Protein AF-A0A352XDT7-F1 (afdb_monomer_lite)

Foldseek 3Di:
DDDDDDDPDPDPPVPDPPPDDPDDPDPPDDDDDDDDDPVVPVVDDDDPPDPDDDDPPDPDDDDDDDDPVNDDDDDPVPDPQWDWADDPDDDIDIDGCVVVVVDDPVVVVVVVLVVCQQQPFFPVPDGPPDDDPDDDDDPRTPPVVPD

Sequence (147 aa):
YEPEYAEVYGVPFAFIPCAGANKTPKRERLPTRVRALPERSECEITFPRLTGYRYDITRRKLTANFTDVCQYVLSTADLPTITINAPIVGQSSIHTLDELKSHREQEVAFLLAKLTLEKYFRWDGNQKREKTTEHIFDADVQAWLFP

Structure (mmCIF, N/CA/C/O backbone):
data_AF-A0A352XDT7-F1
#
_entry.id   AF-A0A352XDT7-F1
#
loop_
_atom_site.group_PDB
_atom_site.id
_atom_site.type_symbol
_atom_site.label_atom_id
_atom_site.label_alt_id
_atom_site.label_comp_id
_atom_site.label_asym_id
_atom_site.label_entity_id
_atom_site.label_seq_id
_atom_site.pdbx_PDB_ins_code
_atom_site.Cartn_x
_atom_site.Cartn_y
_atom_site.Cartn_z
_atom_site.occupancy
_atom_site.B_iso_or_equiv
_atom_site.auth_seq_id
_atom_site.auth_comp_id
_atom_site.auth_asym_id
_atom_site.auth_atom_id
_atom_site.pdbx_PDB_model_num
ATOM 1 N N . TYR A 1 1 ? -29.454 16.255 -6.472 1.00 52.44 1 TYR A N 1
ATOM 2 C CA . TYR A 1 1 ? -28.392 16.638 -5.524 1.00 52.44 1 TYR A CA 1
ATOM 3 C C . TYR A 1 1 ? -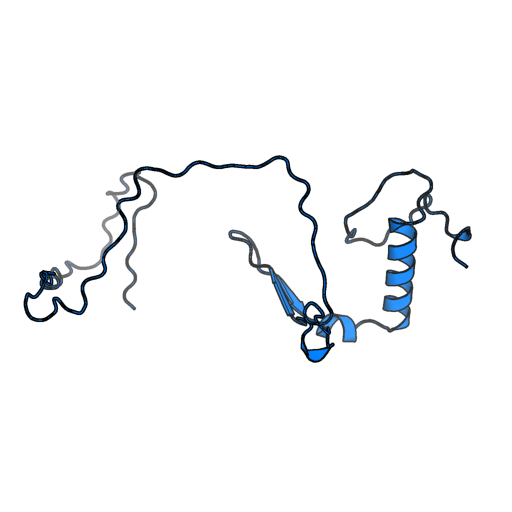28.433 18.154 -5.408 1.00 52.44 1 TYR A C 1
ATOM 5 O O . TYR A 1 1 ? -28.398 18.796 -6.450 1.00 52.44 1 TYR A O 1
ATOM 13 N N . GLU A 1 2 ? -28.631 18.715 -4.211 1.00 58.91 2 GLU A N 1
ATOM 14 C CA . GLU A 1 2 ? -28.491 20.166 -3.994 1.00 58.91 2 GLU A CA 1
ATOM 15 C C . GLU A 1 2 ? -27.050 20.428 -3.531 1.00 58.91 2 GLU A C 1
ATOM 17 O O . GLU A 1 2 ? -26.639 19.816 -2.546 1.00 58.91 2 GLU A O 1
ATOM 22 N N . PRO A 1 3 ? -26.273 21.270 -4.231 1.00 57.44 3 PRO A N 1
ATOM 23 C CA . PRO A 1 3 ? -24.915 21.588 -3.815 1.00 57.44 3 PRO A CA 1
ATOM 24 C C . PRO A 1 3 ? -24.937 22.465 -2.555 1.00 57.44 3 PRO A C 1
ATOM 26 O O . PRO A 1 3 ? -25.563 23.525 -2.539 1.00 57.44 3 PRO A O 1
ATOM 29 N N . GLU A 1 4 ? -24.249 22.017 -1.507 1.00 61.84 4 GLU A N 1
ATOM 30 C CA . GLU A 1 4 ? -23.957 22.801 -0.305 1.00 61.84 4 GLU A CA 1
ATOM 31 C C . GLU A 1 4 ? -22.502 23.284 -0.384 1.00 61.84 4 GLU A C 1
ATOM 33 O O . GLU A 1 4 ? -21.589 22.492 -0.620 1.00 61.84 4 GLU A O 1
ATOM 38 N N . TYR A 1 5 ? -22.293 24.592 -0.232 1.00 64.12 5 TYR A N 1
ATOM 39 C CA . TYR A 1 5 ? -20.977 25.226 -0.287 1.00 64.12 5 TYR A CA 1
ATOM 40 C C . TYR A 1 5 ? -20.528 25.570 1.136 1.00 64.12 5 TYR A C 1
ATOM 42 O O . TYR A 1 5 ? -21.296 26.160 1.892 1.00 64.12 5 TYR A O 1
ATOM 50 N N . ALA A 1 6 ? -19.293 25.215 1.498 1.00 59.28 6 ALA A N 1
ATOM 51 C CA . ALA A 1 6 ? -18.673 25.615 2.758 1.00 59.28 6 ALA A CA 1
ATOM 52 C C . ALA A 1 6 ? -17.553 26.627 2.489 1.00 59.28 6 ALA A C 1
ATOM 54 O O . ALA A 1 6 ? -16.725 26.428 1.599 1.00 59.28 6 ALA A O 1
ATOM 55 N N . GLU A 1 7 ? -17.518 27.708 3.264 1.00 59.47 7 GLU A N 1
ATOM 56 C CA . GLU A 1 7 ? -16.455 28.711 3.209 1.00 59.47 7 GLU A CA 1
ATOM 57 C C . GLU A 1 7 ? -15.225 28.177 3.962 1.00 59.47 7 GLU A C 1
ATOM 59 O O . GLU A 1 7 ? -15.209 28.104 5.188 1.00 59.47 7 GLU A O 1
ATOM 64 N N . VAL A 1 8 ? -14.202 27.730 3.225 1.00 56.41 8 VAL A N 1
ATOM 65 C CA . VAL A 1 8 ? -13.005 27.072 3.798 1.00 56.41 8 VAL A CA 1
ATOM 66 C C . VAL A 1 8 ? -11.902 28.072 4.171 1.00 56.41 8 VAL A C 1
ATOM 68 O O . VAL A 1 8 ? -11.038 27.777 4.994 1.00 56.41 8 VAL A O 1
ATOM 71 N N . TYR A 1 9 ? -11.942 29.285 3.626 1.00 49.81 9 TYR A N 1
ATOM 72 C CA . TYR A 1 9 ? -11.003 30.347 3.973 1.00 49.81 9 TYR A CA 1
ATOM 73 C C . TYR A 1 9 ? -11.748 31.380 4.806 1.00 49.81 9 TYR A C 1
ATOM 75 O O . TYR A 1 9 ? -12.643 32.033 4.284 1.00 49.81 9 TYR A O 1
ATOM 83 N N . GLY A 1 10 ? -11.394 31.517 6.088 1.00 52.22 10 GLY A N 1
ATOM 84 C CA . GLY A 1 10 ? -11.995 32.448 7.057 1.00 52.22 10 GLY A CA 1
ATOM 85 C C . GLY A 1 10 ? -11.770 33.937 6.757 1.00 52.22 10 GLY A C 1
ATOM 86 O O . GLY A 1 10 ? -11.498 34.719 7.663 1.00 52.22 10 GLY A O 1
ATOM 87 N N . VAL A 1 11 ? -11.845 34.327 5.485 1.00 55.28 11 VAL A N 1
ATOM 88 C CA . VAL A 1 11 ? -11.842 35.705 5.009 1.00 55.28 11 VAL A CA 1
ATOM 89 C C . VAL A 1 11 ? -13.306 36.109 4.820 1.00 55.28 11 VAL A C 1
ATOM 91 O O . VAL A 1 11 ? -14.009 35.456 4.049 1.00 55.28 11 VAL A O 1
ATOM 94 N N . PRO A 1 12 ? -13.798 37.159 5.496 1.00 55.19 12 PRO A N 1
ATOM 95 C CA . PRO A 1 12 ? -15.211 37.501 5.482 1.00 55.19 12 PRO A CA 1
ATOM 96 C C . PRO A 1 12 ? -15.554 38.208 4.166 1.00 55.19 12 PRO A C 1
ATOM 98 O O . PRO A 1 12 ? -15.638 39.433 4.110 1.00 55.19 12 PRO A O 1
ATOM 101 N N . PHE A 1 13 ? -15.768 37.462 3.082 1.00 56.06 13 PHE A N 1
ATOM 102 C CA . PHE A 1 13 ? -16.324 38.010 1.840 1.00 56.06 13 PHE A CA 1
ATOM 103 C C . PHE A 1 13 ? -17.844 38.202 1.960 1.00 56.06 13 PHE A C 1
ATOM 105 O O . PHE A 1 13 ? -18.623 37.755 1.129 1.00 56.06 13 PHE A O 1
ATOM 112 N N . ALA A 1 14 ? -18.278 38.938 2.982 1.00 56.75 14 ALA A N 1
ATOM 113 C CA . ALA A 1 14 ? -19.671 39.334 3.179 1.00 56.75 14 ALA A CA 1
ATOM 114 C C . ALA A 1 14 ? -20.029 40.624 2.408 1.00 56.75 14 ALA A C 1
ATOM 116 O O . ALA A 1 14 ? -20.800 41.443 2.899 1.00 56.75 14 ALA A O 1
ATOM 117 N N . PHE A 1 15 ? -19.443 40.847 1.223 1.00 55.25 15 PHE A N 1
ATOM 118 C CA . PHE A 1 15 ? -19.633 42.089 0.451 1.00 55.25 15 PHE A CA 1
ATOM 119 C C . PHE A 1 15 ? -20.266 41.910 -0.931 1.00 55.25 15 PHE A C 1
ATOM 121 O O . PHE A 1 15 ? -20.641 42.904 -1.550 1.00 55.25 15 PHE A O 1
ATOM 128 N N . ILE A 1 16 ? -20.431 40.678 -1.418 1.00 59.19 16 ILE A N 1
ATOM 129 C CA . ILE A 1 16 ? -21.162 40.427 -2.662 1.00 59.19 16 ILE A CA 1
ATOM 130 C C . ILE A 1 16 ? -22.523 39.853 -2.269 1.00 59.19 16 ILE A C 1
ATOM 132 O O . ILE A 1 16 ? -22.581 38.700 -1.841 1.00 59.19 16 ILE A O 1
ATOM 136 N N . PRO A 1 17 ? -23.625 40.616 -2.367 1.00 50.97 17 PRO A N 1
ATOM 137 C CA . PRO A 1 17 ? -24.942 40.043 -2.169 1.00 50.97 17 PRO A CA 1
ATOM 138 C C . PRO A 1 17 ? -25.175 39.028 -3.290 1.00 50.97 17 PRO A C 1
ATOM 140 O O . PRO A 1 17 ? -25.423 39.396 -4.438 1.00 50.97 17 PRO A O 1
ATOM 143 N N . CYS A 1 18 ? -25.069 37.740 -2.965 1.00 50.75 18 CYS A N 1
ATOM 144 C CA . CYS A 1 18 ? -25.521 36.670 -3.838 1.00 50.75 18 CYS A CA 1
ATOM 145 C C . CYS A 1 18 ? -27.025 36.864 -4.051 1.00 50.75 18 CYS A C 1
ATOM 147 O O . CYS A 1 18 ? -27.841 36.542 -3.188 1.00 50.75 18 CYS A O 1
ATOM 149 N N . ALA A 1 19 ? -27.393 37.454 -5.188 1.00 51.12 19 ALA A N 1
ATOM 150 C CA . ALA A 1 19 ? -28.770 37.564 -5.633 1.00 51.12 19 ALA A CA 1
ATOM 151 C C . ALA A 1 19 ? -29.327 36.146 -5.823 1.00 51.12 19 ALA A C 1
ATOM 153 O O . ALA A 1 19 ? -29.092 35.501 -6.841 1.00 51.12 19 ALA A O 1
ATOM 154 N N . GLY A 1 20 ? -30.007 35.626 -4.802 1.00 49.91 20 GLY A N 1
ATOM 155 C CA . GLY A 1 20 ? -30.408 34.226 -4.796 1.00 49.91 20 GLY A CA 1
ATOM 156 C C . GLY A 1 20 ? -31.218 33.833 -3.574 1.00 49.91 20 GLY A C 1
ATOM 157 O O . GLY A 1 20 ? -30.749 33.049 -2.765 1.00 49.91 20 GLY A O 1
ATOM 158 N N . ALA A 1 21 ? -32.441 34.365 -3.511 1.00 50.16 21 ALA A N 1
ATOM 159 C CA . ALA A 1 21 ? -33.599 33.867 -2.768 1.00 50.16 21 ALA A CA 1
ATOM 160 C C . ALA A 1 21 ? -33.444 33.651 -1.250 1.00 50.16 21 ALA A C 1
ATOM 162 O O . ALA A 1 21 ? -32.683 32.817 -0.771 1.00 50.16 21 ALA A O 1
ATOM 163 N N . ASN A 1 22 ? -34.330 34.301 -0.492 1.00 55.94 22 ASN A N 1
ATOM 164 C CA . ASN A 1 22 ? -34.724 33.851 0.840 1.00 55.94 22 ASN A CA 1
ATOM 165 C C . ASN A 1 22 ? -35.229 32.397 0.754 1.00 55.94 22 ASN A C 1
ATOM 167 O O . ASN A 1 22 ? -36.419 32.161 0.538 1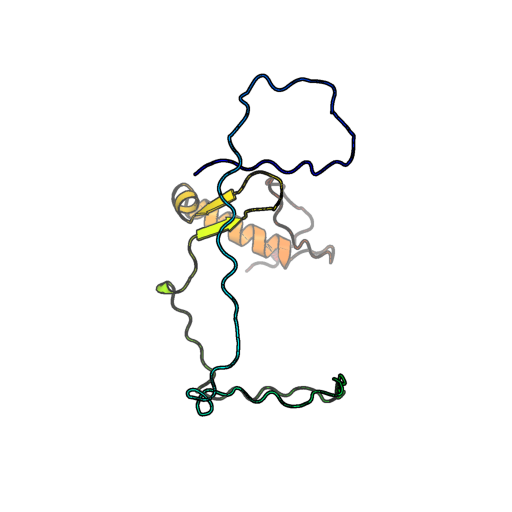.00 55.94 22 ASN A O 1
ATOM 171 N N . LYS A 1 23 ? -34.332 31.408 0.881 1.00 61.06 23 LYS A N 1
ATOM 172 C CA . LYS A 1 23 ? -34.724 30.009 1.055 1.00 61.06 23 LYS A CA 1
ATOM 173 C C . LYS A 1 23 ? -35.444 29.928 2.393 1.00 61.06 23 LYS A C 1
ATOM 175 O O . LYS A 1 23 ? -34.863 30.202 3.440 1.00 61.06 23 LYS A O 1
ATOM 180 N N . THR A 1 24 ? -36.722 29.563 2.357 1.00 65.00 24 THR A N 1
ATOM 181 C CA . THR A 1 24 ? -37.467 29.196 3.561 1.00 65.00 24 THR A CA 1
ATOM 182 C C . THR A 1 24 ? -36.651 28.130 4.298 1.00 65.00 24 THR A C 1
ATOM 184 O O . THR A 1 24 ? -36.252 27.154 3.650 1.00 65.00 24 THR A O 1
ATOM 187 N N . PRO A 1 25 ? -36.347 28.296 5.599 1.00 66.75 25 PRO A N 1
ATOM 188 C CA . PRO A 1 25 ? -35.528 27.332 6.317 1.00 66.75 25 PRO A CA 1
ATOM 189 C C . PRO A 1 25 ? -36.183 25.960 6.200 1.00 66.75 25 PRO A C 1
ATOM 191 O O . PRO A 1 25 ? -37.354 25.770 6.544 1.00 66.75 25 PRO A O 1
ATOM 194 N N . LYS A 1 26 ? -35.440 25.004 5.638 1.00 67.50 26 LYS A N 1
ATOM 195 C CA . LYS A 1 26 ? -35.900 23.624 5.531 1.00 67.50 26 LYS A CA 1
ATOM 196 C C . LYS A 1 26 ? -36.137 23.139 6.953 1.00 67.50 26 LYS A C 1
ATOM 198 O O . LYS A 1 26 ? -35.241 23.240 7.785 1.00 67.50 26 LYS A O 1
ATOM 203 N N . ARG A 1 27 ? -37.352 22.658 7.229 1.00 68.62 27 ARG A N 1
ATOM 204 C CA . ARG A 1 27 ? -37.735 22.141 8.547 1.00 68.62 27 ARG A CA 1
ATOM 205 C C . ARG A 1 27 ? -36.646 21.173 9.008 1.00 68.62 27 ARG A C 1
ATOM 207 O O . ARG A 1 27 ? -36.364 20.202 8.299 1.00 68.62 27 ARG A O 1
ATOM 214 N N . GLU A 1 28 ? -36.001 21.489 10.128 1.00 71.56 28 GLU A N 1
ATOM 215 C CA . GLU A 1 28 ? -34.918 20.670 10.663 1.00 71.56 28 GLU A CA 1
ATOM 216 C C . GLU A 1 28 ? -35.410 19.229 10.790 1.00 71.56 28 GLU A C 1
ATOM 218 O O . GLU A 1 28 ? -36.555 18.972 11.184 1.00 71.56 28 GLU A O 1
ATOM 223 N N . ARG A 1 29 ? -34.571 18.272 10.388 1.00 74.69 29 ARG A N 1
ATOM 224 C CA . ARG A 1 29 ? -34.915 16.861 10.555 1.00 74.69 29 ARG A CA 1
ATOM 225 C C . ARG A 1 29 ? -35.114 16.623 12.046 1.00 74.69 29 ARG A C 1
ATOM 227 O O . ARG A 1 29 ? -34.213 16.910 12.829 1.00 74.69 29 ARG A O 1
ATOM 234 N N . LEU A 1 30 ? -36.283 16.104 12.418 1.00 79.38 30 LEU A N 1
ATOM 235 C CA . LEU A 1 30 ? -36.587 15.749 13.801 1.00 79.38 30 LEU A CA 1
ATOM 236 C C . LEU A 1 30 ? -35.441 14.879 14.349 1.00 79.38 30 LEU A C 1
ATOM 238 O O . LEU A 1 30 ? -35.160 13.824 13.766 1.00 79.38 30 LEU A O 1
ATOM 242 N N . PRO A 1 31 ? -34.756 15.303 15.425 1.00 81.31 31 PRO A N 1
ATOM 243 C CA . PRO A 1 31 ? -33.654 14.537 15.975 1.00 81.31 31 PRO A CA 1
ATOM 244 C C . PRO A 1 31 ? -34.196 13.201 16.479 1.00 81.31 31 PRO A C 1
ATOM 246 O O . PRO A 1 31 ? -35.079 13.140 17.336 1.00 81.31 31 PRO A O 1
ATOM 249 N N . THR A 1 32 ? -33.678 12.106 15.928 1.00 83.12 32 THR A N 1
ATOM 250 C CA . THR A 1 32 ? -34.032 10.772 16.411 1.00 83.12 32 THR A CA 1
ATOM 251 C C . THR A 1 32 ? -33.296 10.537 17.721 1.00 83.12 32 THR A C 1
ATOM 253 O O . THR A 1 32 ? -32.072 10.420 17.747 1.00 83.12 32 THR A O 1
ATOM 256 N N . ARG A 1 33 ? -34.037 10.488 18.831 1.00 82.31 33 ARG A N 1
ATOM 257 C CA . ARG A 1 33 ? -33.466 10.213 20.151 1.00 82.31 33 ARG A CA 1
ATOM 258 C C . ARG A 1 33 ? -33.026 8.750 20.228 1.00 82.31 33 ARG A C 1
ATOM 260 O O . ARG A 1 33 ? -33.859 7.858 20.369 1.00 82.31 33 ARG A O 1
ATOM 267 N N . VAL A 1 34 ? -31.719 8.513 20.173 1.00 86.19 34 VAL A N 1
ATOM 268 C CA . VAL A 1 34 ? -31.129 7.184 20.377 1.00 86.19 34 VAL A CA 1
ATOM 269 C C . VAL A 1 34 ? -31.037 6.911 21.880 1.00 86.19 34 VAL A C 1
ATOM 271 O O . VAL A 1 34 ? -30.465 7.701 22.629 1.00 86.19 34 VAL A O 1
ATOM 274 N N . ARG A 1 35 ? -31.634 5.806 22.336 1.00 86.06 35 ARG A N 1
ATOM 275 C CA . ARG A 1 35 ? -31.538 5.314 23.718 1.00 86.06 35 ARG A CA 1
ATOM 276 C C . ARG A 1 35 ? -31.427 3.796 23.726 1.00 86.06 35 ARG A C 1
ATOM 278 O O . ARG A 1 35 ? -31.931 3.143 22.814 1.00 86.06 35 ARG A O 1
ATOM 285 N N . ALA A 1 36 ? -30.839 3.248 24.784 1.00 86.44 36 ALA A N 1
ATOM 286 C CA . ALA A 1 36 ? -30.918 1.818 25.041 1.00 86.44 36 ALA A CA 1
ATOM 287 C C . ALA A 1 36 ? -32.382 1.406 25.289 1.00 86.44 36 ALA A C 1
ATOM 289 O O . ALA A 1 36 ? -33.147 2.120 25.952 1.00 86.44 36 ALA A O 1
ATOM 290 N N . LEU A 1 37 ? -32.778 0.266 24.723 1.00 89.44 37 LEU A N 1
ATOM 291 C CA . LEU A 1 37 ? -34.094 -0.339 24.915 1.00 89.44 37 LEU A CA 1
ATOM 292 C C . LEU A 1 37 ? -33.930 -1.542 25.854 1.00 89.44 37 LEU A C 1
ATOM 294 O O . LEU A 1 37 ? -33.184 -2.449 25.491 1.00 89.44 37 LEU A O 1
ATOM 298 N N . PRO A 1 38 ? -34.607 -1.580 27.021 1.00 88.88 38 PRO A N 1
ATOM 299 C CA . PRO A 1 38 ? -34.482 -2.687 27.978 1.00 88.88 38 PRO A CA 1
ATOM 300 C C . PRO A 1 38 ? -34.798 -4.055 27.363 1.00 88.88 38 PRO A C 1
ATOM 302 O O . PRO A 1 38 ? -34.161 -5.045 27.688 1.00 88.88 38 PRO A O 1
ATOM 305 N N . GLU A 1 39 ? -35.737 -4.083 26.417 1.00 91.94 39 GLU A N 1
ATOM 306 C CA . GLU A 1 39 ? -36.159 -5.273 25.667 1.00 91.94 39 GLU A CA 1
ATOM 307 C C . GLU A 1 39 ? -35.061 -5.859 24.758 1.00 91.94 39 GLU A C 1
ATOM 309 O O . GLU A 1 39 ? -35.227 -6.954 24.236 1.00 91.94 39 GLU A O 1
ATOM 314 N N . ARG A 1 40 ? -33.950 -5.140 24.532 1.00 89.06 40 ARG A N 1
ATOM 315 C CA . ARG A 1 40 ? -32.826 -5.564 23.675 1.00 89.06 40 ARG A CA 1
ATOM 316 C C . ARG A 1 40 ? -31.535 -5.798 24.464 1.00 89.06 40 ARG A C 1
ATOM 318 O O . ARG A 1 40 ? -30.449 -5.629 23.912 1.00 89.06 40 ARG A O 1
ATOM 325 N N . SER A 1 41 ? -31.641 -6.161 25.741 1.00 87.38 41 SER A N 1
ATOM 326 C CA . SER A 1 41 ? -30.486 -6.459 26.602 1.00 87.38 41 SER A CA 1
ATOM 327 C C . SER A 1 41 ? -29.593 -7.571 26.041 1.00 87.38 41 SER A C 1
ATOM 329 O O . SER A 1 41 ? -28.378 -7.498 26.161 1.00 87.38 41 SER A O 1
ATOM 331 N N . GLU A 1 42 ? -30.166 -8.561 25.354 1.00 90.56 42 GLU A N 1
ATOM 332 C CA . GLU A 1 42 ? -29.407 -9.655 24.726 1.00 90.56 42 GLU A CA 1
ATOM 333 C C . GLU A 1 42 ? -28.485 -9.192 23.583 1.00 90.56 42 GLU A C 1
ATOM 335 O O . GLU A 1 42 ? -27.554 -9.898 23.209 1.00 90.56 42 GLU A O 1
ATOM 340 N N . CYS A 1 43 ? -28.718 -7.999 23.026 1.00 87.00 43 CYS A N 1
ATOM 341 C CA . CYS A 1 43 ? -27.873 -7.395 21.994 1.00 87.00 43 CYS A CA 1
ATOM 342 C C . CYS A 1 43 ? -26.820 -6.433 22.573 1.00 87.00 43 CYS A C 1
ATOM 344 O O . CYS A 1 43 ? -26.252 -5.625 21.833 1.00 87.00 43 CYS A O 1
ATOM 346 N N . GLU A 1 44 ? -26.587 -6.461 23.887 1.00 86.62 44 GLU A N 1
ATOM 347 C CA . GLU A 1 44 ? -25.592 -5.616 24.538 1.00 86.62 44 GLU A CA 1
ATOM 348 C C . GLU A 1 44 ? -24.170 -5.999 24.101 1.00 86.62 44 GLU A C 1
ATOM 350 O O . GLU A 1 44 ? -23.705 -7.121 24.298 1.00 86.62 44 GLU A O 1
ATOM 355 N N . ILE A 1 45 ? -23.448 -5.035 23.522 1.00 85.25 45 ILE A N 1
ATOM 356 C CA . ILE A 1 45 ? -22.028 -5.190 23.203 1.00 85.25 45 ILE A CA 1
ATOM 357 C C . ILE A 1 45 ? -21.225 -4.733 24.419 1.00 85.25 45 ILE A C 1
ATOM 359 O O . ILE A 1 45 ? -21.128 -3.537 24.703 1.00 85.25 45 ILE A O 1
ATOM 363 N N . THR A 1 46 ? -20.621 -5.681 25.128 1.00 84.69 46 THR A N 1
ATOM 364 C CA . THR A 1 46 ? -19.679 -5.383 26.208 1.00 84.69 46 THR A CA 1
ATOM 365 C C . THR A 1 46 ? -18.285 -5.166 25.634 1.00 84.69 46 THR A C 1
ATOM 367 O O . THR A 1 46 ? -17.667 -6.066 25.070 1.00 84.69 46 THR A O 1
ATOM 370 N N . PHE A 1 47 ? -17.767 -3.950 25.794 1.00 82.38 47 PHE A N 1
ATOM 371 C CA . PHE A 1 47 ? -16.375 -3.655 25.474 1.00 82.38 47 PHE A CA 1
ATOM 372 C C . PHE A 1 47 ? -15.501 -3.857 26.715 1.00 82.38 47 PHE A C 1
ATOM 374 O O . PHE A 1 47 ? -15.866 -3.399 27.805 1.00 82.38 47 PHE A O 1
ATOM 381 N N . PRO A 1 48 ? -14.330 -4.501 26.585 1.00 85.56 48 PRO A N 1
ATOM 382 C CA . PRO A 1 48 ? -13.383 -4.571 27.684 1.00 85.56 48 PRO A CA 1
ATOM 383 C C . PRO A 1 48 ? -12.931 -3.158 28.068 1.00 85.56 48 PRO A C 1
ATOM 385 O O . PRO A 1 48 ? -12.711 -2.296 27.214 1.00 85.56 48 PRO A O 1
ATOM 388 N N . ARG A 1 49 ? -12.757 -2.917 29.371 1.00 82.94 49 ARG A N 1
ATOM 389 C CA . ARG A 1 49 ? -12.173 -1.667 29.873 1.00 82.94 49 ARG A CA 1
ATOM 390 C C . ARG A 1 49 ? -10.684 -1.638 29.532 1.00 82.94 49 ARG A C 1
ATOM 392 O O . ARG A 1 49 ? -9.857 -2.120 30.301 1.00 82.94 49 ARG A O 1
ATOM 399 N N . LEU A 1 50 ? -10.352 -1.089 28.367 1.00 82.44 50 LEU A N 1
ATOM 400 C CA . LEU A 1 50 ? -8.976 -0.875 27.934 1.00 82.44 50 LEU A CA 1
ATOM 401 C C . LEU A 1 50 ? -8.360 0.272 28.750 1.00 82.44 50 LEU A C 1
ATOM 403 O O . LEU A 1 50 ? -8.664 1.438 28.520 1.00 82.44 50 LEU A O 1
ATOM 407 N N . THR A 1 51 ? -7.502 -0.055 29.715 1.00 85.38 51 THR A N 1
ATOM 408 C CA . THR A 1 51 ? -6.780 0.934 30.537 1.00 85.38 51 THR A CA 1
ATOM 409 C C . THR A 1 51 ? -5.548 1.506 29.836 1.00 85.38 51 THR A C 1
ATOM 411 O O . THR A 1 51 ? -5.063 2.568 30.218 1.00 85.38 51 THR A O 1
ATOM 414 N N . GLY A 1 52 ? -5.054 0.837 28.792 1.00 84.50 52 GLY A N 1
ATOM 415 C CA . GLY A 1 52 ? -3.957 1.317 27.963 1.00 84.50 52 GLY A CA 1
ATOM 416 C C . GLY A 1 52 ? -3.407 0.237 27.038 1.00 84.50 52 GLY A C 1
ATOM 417 O O . GLY A 1 52 ? -3.671 -0.951 27.211 1.00 84.50 52 GLY A O 1
ATOM 418 N N . TYR A 1 53 ? -2.622 0.663 26.054 1.00 83.00 53 TYR A N 1
ATOM 419 C CA . TYR A 1 53 ? -1.806 -0.207 25.213 1.00 83.00 53 TYR A CA 1
ATOM 420 C C . TYR A 1 53 ? -0.330 0.004 25.559 1.00 83.00 53 TYR A C 1
ATOM 422 O O . TYR A 1 53 ? 0.098 1.114 25.876 1.00 83.00 53 TYR A O 1
ATOM 430 N N . ARG A 1 54 ? 0.471 -1.061 25.474 1.00 84.62 54 ARG A N 1
ATOM 431 C CA . ARG A 1 54 ? 1.933 -0.978 25.517 1.00 84.62 54 ARG A CA 1
ATOM 432 C C . ARG A 1 54 ? 2.489 -1.716 24.313 1.00 84.62 54 ARG A C 1
ATOM 434 O O . ARG A 1 54 ? 2.165 -2.880 24.104 1.00 84.62 54 ARG A O 1
ATOM 441 N N . TYR A 1 55 ? 3.351 -1.052 23.555 1.00 75.56 55 TYR A N 1
ATOM 442 C CA . TYR A 1 55 ? 4.116 -1.707 22.503 1.00 75.56 55 TYR A CA 1
ATOM 443 C C . TYR A 1 55 ? 5.219 -2.555 23.140 1.00 75.56 55 TYR A C 1
ATOM 445 O O . TYR A 1 55 ? 6.220 -2.026 23.618 1.00 75.56 55 TYR A O 1
ATOM 453 N N . ASP A 1 56 ? 5.023 -3.871 23.168 1.00 78.56 56 ASP A N 1
ATOM 454 C CA . ASP A 1 56 ? 6.075 -4.829 23.508 1.00 78.56 56 ASP A CA 1
ATOM 455 C C . ASP A 1 56 ? 6.763 -5.276 22.216 1.00 78.56 56 ASP A C 1
ATOM 457 O O . ASP A 1 56 ? 6.439 -6.302 21.620 1.00 78.56 56 ASP A O 1
ATOM 461 N N . ILE A 1 57 ? 7.671 -4.435 21.717 1.00 74.25 57 ILE A N 1
ATOM 462 C CA . ILE A 1 57 ? 8.493 -4.783 20.556 1.00 74.25 57 ILE A CA 1
ATOM 463 C C . ILE A 1 57 ? 9.609 -5.691 21.065 1.00 74.25 57 ILE A C 1
ATOM 465 O O . ILE A 1 57 ? 10.721 -5.258 21.378 1.00 74.25 57 ILE A O 1
ATOM 469 N N . THR A 1 58 ? 9.292 -6.973 21.204 1.00 71.38 58 THR A N 1
ATOM 470 C CA . THR A 1 58 ? 10.268 -7.974 21.613 1.00 71.38 58 THR A CA 1
ATOM 471 C C . THR A 1 58 ? 11.370 -8.045 20.546 1.00 71.38 58 THR A C 1
ATOM 473 O O . THR A 1 58 ? 11.087 -8.313 19.383 1.00 71.38 58 THR A O 1
ATOM 476 N N . ARG A 1 59 ? 12.649 -7.855 20.917 1.00 69.81 59 ARG A N 1
ATOM 477 C CA . ARG A 1 59 ? 13.828 -7.937 20.011 1.00 69.81 59 ARG A CA 1
ATOM 478 C C . ARG A 1 59 ? 14.097 -9.340 19.428 1.00 69.81 59 ARG A C 1
ATOM 480 O O . ARG A 1 59 ? 15.212 -9.644 19.007 1.00 69.81 59 ARG A O 1
ATOM 487 N N . ARG A 1 60 ? 13.118 -10.241 19.452 1.00 74.75 60 ARG A N 1
ATOM 488 C CA . ARG A 1 60 ? 13.280 -11.600 18.935 1.00 74.75 60 ARG A CA 1
ATOM 489 C C . ARG A 1 60 ? 13.280 -11.554 17.411 1.00 74.75 60 ARG A C 1
ATOM 491 O O . ARG A 1 60 ? 12.473 -10.858 16.803 1.00 74.75 60 ARG A O 1
ATOM 498 N 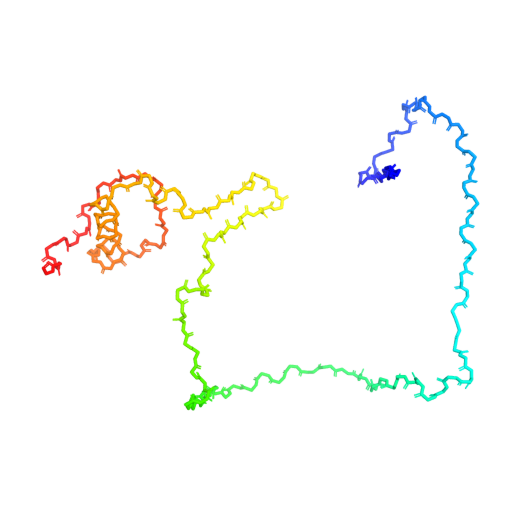N . LYS A 1 61 ? 14.188 -12.313 16.797 1.00 77.06 61 LYS A N 1
ATOM 499 C CA . LYS A 1 61 ? 14.146 -12.557 15.355 1.00 77.06 61 LYS A CA 1
ATOM 500 C C . LYS A 1 61 ? 12.854 -13.312 15.045 1.00 77.06 61 LYS A C 1
ATOM 502 O O . LYS A 1 61 ? 12.637 -14.404 15.568 1.00 77.06 61 LYS A O 1
ATOM 507 N N . LEU A 1 62 ? 11.996 -12.711 14.229 1.00 78.00 62 LEU A N 1
ATOM 508 C CA . LEU A 1 62 ? 10.833 -13.395 13.680 1.00 78.00 62 LEU A CA 1
ATOM 509 C C . LEU A 1 62 ? 11.341 -14.500 12.753 1.00 78.00 62 LEU A C 1
ATOM 511 O O . LEU A 1 62 ? 12.129 -14.235 11.848 1.00 78.00 62 LEU A O 1
ATOM 515 N N . THR A 1 63 ? 10.921 -15.736 13.013 1.00 78.50 63 THR A N 1
ATOM 516 C CA . THR A 1 63 ? 11.235 -16.879 12.150 1.00 78.50 63 THR A CA 1
ATOM 517 C C . THR A 1 63 ? 9.935 -17.280 11.474 1.00 78.50 63 THR A C 1
ATOM 519 O O . THR A 1 63 ? 8.978 -17.640 12.157 1.00 78.50 63 THR A O 1
ATOM 522 N N . ALA A 1 64 ? 9.863 -17.134 10.154 1.00 81.50 64 ALA A N 1
ATOM 523 C CA . ALA A 1 64 ? 8.693 -17.534 9.386 1.00 81.50 64 ALA A CA 1
ATOM 524 C C . ALA A 1 64 ? 8.790 -19.030 9.056 1.00 81.50 64 ALA A C 1
ATOM 526 O O . ALA A 1 64 ? 9.790 -19.471 8.494 1.00 81.50 64 ALA A O 1
ATOM 527 N N . ASN A 1 65 ? 7.756 -19.797 9.402 1.00 84.62 65 ASN A N 1
ATOM 528 C CA . ASN A 1 65 ? 7.639 -21.210 9.047 1.00 84.62 65 ASN A CA 1
ATOM 529 C C . ASN A 1 65 ? 6.726 -21.340 7.828 1.00 84.62 65 ASN A C 1
ATOM 531 O O . ASN A 1 65 ? 5.505 -21.414 7.966 1.00 84.62 65 ASN A O 1
ATOM 535 N N . PHE A 1 66 ? 7.316 -21.344 6.637 1.00 84.69 66 PHE A N 1
ATOM 536 C CA . PHE A 1 66 ? 6.581 -21.618 5.408 1.00 84.69 66 PHE A CA 1
ATOM 537 C C . PHE A 1 66 ? 6.362 -23.128 5.292 1.00 84.69 66 PHE A C 1
ATOM 539 O O . PHE A 1 66 ? 7.316 -23.893 5.182 1.00 84.69 66 PHE A O 1
ATOM 546 N N . THR A 1 67 ? 5.105 -23.552 5.370 1.00 87.19 67 THR A N 1
ATOM 547 C CA . THR A 1 67 ? 4.682 -24.944 5.145 1.00 87.19 67 THR A CA 1
ATOM 548 C C . THR A 1 67 ? 4.044 -25.064 3.760 1.00 87.19 67 THR A C 1
ATOM 550 O O . THR A 1 67 ? 3.812 -24.046 3.110 1.00 87.19 67 THR A O 1
ATOM 553 N N . ASP A 1 68 ? 3.726 -26.273 3.290 1.00 83.56 68 ASP A N 1
ATOM 554 C CA . ASP A 1 68 ? 3.122 -26.463 1.957 1.00 83.56 68 ASP A CA 1
ATOM 555 C C . ASP A 1 68 ? 1.762 -25.762 1.791 1.00 83.56 68 ASP A C 1
ATOM 557 O O . ASP A 1 68 ? 1.368 -25.417 0.681 1.00 83.56 68 ASP A O 1
ATOM 561 N N . VAL A 1 69 ? 1.072 -25.454 2.894 1.00 79.94 69 VAL A N 1
ATOM 562 C CA . VAL A 1 69 ? -0.157 -24.640 2.887 1.00 79.94 69 VAL A CA 1
ATOM 563 C C . VAL A 1 69 ? 0.106 -23.134 2.740 1.00 79.94 69 VAL A C 1
ATOM 565 O O . VAL A 1 69 ? -0.827 -22.366 2.528 1.00 79.94 69 VAL A O 1
ATOM 568 N N . CYS A 1 70 ? 1.363 -22.693 2.839 1.00 80.88 70 CYS A N 1
ATOM 569 C CA . CYS A 1 70 ? 1.792 -21.307 2.632 1.00 80.88 70 CYS A CA 1
ATOM 570 C C . CYS A 1 70 ? 2.234 -21.039 1.182 1.00 80.88 70 CYS A C 1
ATOM 572 O O . CYS A 1 70 ? 3.000 -20.107 0.937 1.00 80.88 70 CYS A O 1
ATOM 574 N N . GLN A 1 71 ? 1.793 -21.860 0.227 1.00 80.88 71 GLN A N 1
ATOM 575 C CA . GLN A 1 71 ? 2.065 -21.664 -1.192 1.00 80.88 71 GLN A CA 1
ATOM 576 C C . GLN A 1 71 ? 0.933 -20.857 -1.832 1.00 80.88 71 GLN A C 1
ATOM 578 O O . GLN A 1 71 ? -0.238 -21.221 -1.749 1.00 80.88 71 GLN A O 1
ATOM 583 N N . TYR A 1 72 ? 1.287 -19.754 -2.487 1.00 80.44 72 TYR A N 1
ATOM 584 C CA . TYR A 1 72 ? 0.368 -18.968 -3.301 1.00 80.44 72 TYR A CA 1
ATOM 585 C C . TYR A 1 72 ? 0.795 -19.097 -4.762 1.00 80.44 72 TYR A C 1
ATOM 587 O O . TYR A 1 72 ? 1.870 -18.632 -5.144 1.00 80.44 72 TYR A O 1
ATOM 595 N N . VAL A 1 73 ? -0.017 -19.788 -5.562 1.00 79.00 73 VAL A N 1
ATOM 596 C CA . VAL A 1 73 ? 0.245 -19.982 -6.991 1.00 79.00 73 VAL A CA 1
ATOM 597 C C . VAL A 1 73 ? -0.215 -18.733 -7.730 1.00 79.00 73 VAL A C 1
ATOM 599 O O . VAL A 1 73 ? -1.404 -18.438 -7.773 1.00 79.00 73 VAL A O 1
ATOM 602 N N . LEU A 1 74 ? 0.734 -18.000 -8.309 1.00 75.44 74 LEU A N 1
ATOM 603 C CA . LEU A 1 74 ? 0.441 -16.851 -9.159 1.00 75.44 74 LEU A CA 1
ATOM 604 C C . LEU A 1 74 ? 0.038 -17.344 -10.552 1.00 75.44 74 LEU A C 1
ATOM 606 O O . LEU A 1 74 ? 0.856 -17.930 -11.261 1.00 75.44 74 LEU A O 1
ATOM 610 N N . SER A 1 75 ? -1.208 -17.094 -10.950 1.00 76.06 75 SER A N 1
ATOM 611 C CA . SER A 1 75 ? -1.670 -17.283 -12.325 1.00 76.06 75 SER A CA 1
ATOM 612 C C . SER A 1 75 ? -1.623 -15.962 -13.088 1.00 76.06 75 SER A C 1
ATOM 614 O O . SER A 1 75 ? -1.840 -14.891 -12.521 1.00 76.06 75 SER A O 1
ATOM 616 N N . THR A 1 76 ? -1.413 -16.013 -14.405 1.00 73.31 76 THR A N 1
ATOM 617 C CA . THR A 1 76 ? -1.521 -14.824 -15.268 1.00 73.31 76 THR A CA 1
ATOM 618 C C . THR A 1 76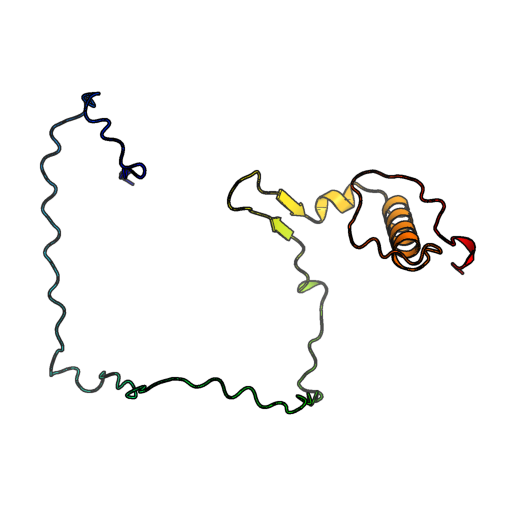 ? -2.941 -14.258 -15.321 1.00 73.31 76 THR A C 1
ATOM 620 O O . THR A 1 76 ? -3.117 -13.121 -15.745 1.00 73.31 76 THR A O 1
ATOM 623 N N . ALA A 1 77 ? -3.944 -15.027 -14.885 1.00 70.50 77 ALA A N 1
ATOM 624 C CA . ALA A 1 77 ? -5.313 -14.548 -14.705 1.00 70.50 77 ALA A CA 1
ATOM 625 C C . ALA A 1 77 ? -5.458 -13.582 -13.512 1.00 70.50 77 ALA A C 1
ATOM 627 O O . ALA A 1 77 ? -6.336 -12.724 -13.536 1.00 70.50 77 ALA A O 1
ATOM 628 N N . ASP A 1 78 ? -4.582 -13.692 -12.508 1.00 66.00 78 ASP A N 1
ATOM 629 C CA . ASP A 1 78 ? -4.631 -12.898 -11.273 1.00 66.00 78 ASP A CA 1
ATOM 630 C C . ASP A 1 78 ? -3.725 -11.658 -11.334 1.00 66.00 78 ASP A C 1
ATOM 632 O O . ASP A 1 78 ? -3.626 -10.893 -10.372 1.00 66.00 78 ASP A O 1
ATOM 636 N N . LEU A 1 79 ? -3.035 -11.445 -12.461 1.00 70.19 79 LEU A N 1
ATOM 637 C CA . LEU A 1 79 ? -2.173 -10.287 -12.645 1.00 70.19 79 LEU A CA 1
ATOM 638 C C . LEU A 1 79 ? -3.018 -9.044 -12.958 1.00 70.19 79 LEU A C 1
ATOM 640 O O . LEU A 1 79 ? -3.748 -9.036 -13.953 1.00 70.19 79 LEU A O 1
ATOM 644 N N . PRO A 1 80 ? -2.903 -7.963 -12.166 1.00 65.81 80 PRO A N 1
ATOM 645 C CA . PRO A 1 80 ? -3.587 -6.716 -12.467 1.00 65.81 80 PRO A CA 1
ATOM 646 C C . PRO A 1 80 ? -3.020 -6.129 -13.764 1.00 65.81 80 PRO A C 1
ATOM 648 O O . PRO A 1 80 ? -1.875 -5.686 -13.828 1.00 65.81 80 PRO A O 1
ATOM 651 N N . THR A 1 81 ? -3.835 -6.128 -14.812 1.00 69.00 81 THR A N 1
ATOM 652 C CA . THR A 1 81 ? -3.488 -5.625 -16.151 1.00 69.00 81 THR A CA 1
ATOM 653 C C . THR A 1 81 ? -3.743 -4.124 -16.319 1.00 69.00 81 THR A C 1
ATOM 655 O O . THR A 1 81 ? -3.425 -3.550 -17.361 1.00 69.00 81 THR A O 1
ATOM 658 N N . ILE A 1 82 ? -4.309 -3.478 -15.297 1.00 71.81 82 ILE A N 1
ATOM 659 C CA . ILE A 1 82 ? -4.666 -2.059 -15.289 1.00 71.81 82 ILE A CA 1
ATOM 660 C C . ILE A 1 82 ? -4.141 -1.442 -13.994 1.00 71.81 82 ILE A C 1
ATOM 662 O O . ILE A 1 82 ? -4.395 -1.955 -12.906 1.00 71.81 82 ILE A O 1
ATOM 666 N N . THR A 1 83 ? -3.428 -0.324 -14.105 1.00 73.50 83 THR A N 1
ATOM 667 C CA . THR A 1 83 ? -3.016 0.503 -12.964 1.00 73.50 83 THR A CA 1
ATOM 668 C C . THR A 1 83 ? -3.582 1.904 -13.133 1.00 73.50 83 THR A C 1
ATOM 670 O O . THR A 1 83 ? -3.402 2.524 -14.178 1.00 73.50 83 THR A O 1
ATOM 673 N N . ILE A 1 84 ? -4.250 2.413 -12.097 1.00 76.38 84 ILE A N 1
ATOM 674 C CA . ILE A 1 84 ? -4.766 3.783 -12.059 1.00 76.38 84 ILE A CA 1
ATOM 675 C C . ILE A 1 84 ? -3.935 4.559 -11.043 1.00 76.38 84 ILE A C 1
ATOM 677 O O . ILE A 1 84 ? -3.993 4.281 -9.847 1.00 76.38 84 ILE A O 1
ATOM 681 N N . ASN A 1 85 ? -3.167 5.535 -11.517 1.00 73.25 85 ASN A N 1
ATOM 682 C CA . ASN A 1 85 ? -2.452 6.471 -10.665 1.00 73.25 85 ASN A CA 1
ATOM 683 C C . ASN A 1 85 ? -3.268 7.766 -10.560 1.00 73.25 85 ASN A C 1
ATOM 685 O O . ASN A 1 85 ? -3.323 8.546 -11.511 1.00 73.25 85 ASN A O 1
ATOM 689 N N . ALA A 1 86 ? -3.930 7.975 -9.421 1.00 72.44 86 ALA A N 1
ATOM 690 C CA . ALA A 1 86 ? -4.775 9.140 -9.160 1.00 72.44 86 ALA A CA 1
ATOM 691 C C . ALA A 1 86 ? -4.215 9.954 -7.976 1.00 72.44 86 ALA A C 1
ATOM 693 O O . ALA A 1 86 ? -4.601 9.714 -6.829 1.00 72.44 86 ALA A O 1
ATOM 694 N N . PRO A 1 87 ? -3.275 10.887 -8.217 1.00 69.38 87 PRO A N 1
ATOM 695 C CA . PRO A 1 87 ? -2.770 11.767 -7.168 1.00 69.38 87 PRO A CA 1
ATOM 696 C C . PRO A 1 87 ? -3.850 12.749 -6.682 1.00 69.38 87 PRO A C 1
ATOM 698 O O . PRO A 1 87 ? -4.753 13.122 -7.427 1.00 69.38 87 PRO A O 1
ATOM 701 N N . ILE A 1 88 ? -3.731 13.198 -5.424 1.00 70.69 88 ILE A N 1
ATOM 702 C CA . ILE A 1 88 ? -4.670 14.139 -4.770 1.00 70.69 88 ILE A CA 1
ATOM 703 C C . ILE A 1 88 ? -4.766 15.472 -5.538 1.00 70.69 88 ILE A C 1
ATOM 705 O O . ILE A 1 88 ? -5.810 16.119 -5.537 1.00 70.69 88 ILE A O 1
ATOM 709 N N . VAL A 1 89 ? -3.682 15.868 -6.211 1.00 57.19 89 VAL A N 1
ATOM 710 C CA . VAL A 1 89 ? -3.608 17.025 -7.110 1.00 57.19 89 VAL A CA 1
ATOM 711 C C . VAL A 1 89 ? -2.820 16.612 -8.355 1.00 57.19 89 VAL A C 1
ATOM 713 O O . VAL A 1 89 ? -1.749 16.021 -8.227 1.00 57.19 89 VAL A O 1
ATOM 716 N N . GLY A 1 90 ? -3.328 16.930 -9.549 1.00 67.06 90 GLY A N 1
ATOM 717 C CA . GLY A 1 90 ? -2.697 16.598 -10.834 1.00 67.06 90 GLY A CA 1
ATOM 718 C C . GLY A 1 90 ? -3.570 15.711 -11.726 1.00 67.06 90 GLY A C 1
ATOM 719 O O . GLY A 1 90 ? -4.716 15.412 -11.399 1.00 67.06 90 GLY A O 1
ATOM 720 N N . GLN A 1 91 ? -3.039 15.322 -12.885 1.00 57.31 91 GLN A N 1
ATOM 721 C CA . GLN A 1 91 ? -3.752 14.498 -13.861 1.00 57.31 91 GLN A CA 1
ATOM 722 C C . GLN A 1 91 ? -3.618 13.011 -13.505 1.00 57.31 91 GLN A C 1
ATOM 724 O O . GLN A 1 91 ? -2.517 12.527 -13.247 1.00 57.31 91 GLN A O 1
ATOM 729 N N . SER A 1 92 ? -4.736 12.285 -13.496 1.00 67.00 92 SER A N 1
ATOM 730 C CA . SER A 1 92 ? -4.732 10.834 -13.305 1.00 67.00 92 SER A CA 1
ATOM 731 C C . SER A 1 92 ? -4.210 10.129 -14.557 1.00 67.00 92 SER A C 1
ATOM 733 O O . SER A 1 92 ? -4.691 10.424 -15.654 1.00 67.00 92 SER A O 1
ATOM 735 N N . SER A 1 93 ? -3.287 9.178 -14.405 1.00 67.38 93 SER A N 1
ATOM 736 C CA . SER A 1 93 ? -2.815 8.333 -15.507 1.00 67.38 93 SER A CA 1
ATOM 737 C C . SER A 1 93 ? -3.343 6.905 -15.358 1.00 67.38 93 SER A C 1
ATOM 739 O O . SER A 1 93 ? -3.280 6.304 -14.283 1.00 67.38 93 SER A O 1
ATOM 741 N N . ILE A 1 94 ? -3.908 6.367 -16.441 1.00 73.00 94 ILE A N 1
ATOM 742 C CA . ILE A 1 94 ? -4.393 4.985 -16.518 1.00 73.00 94 ILE A CA 1
ATOM 743 C C . ILE A 1 94 ? -3.420 4.232 -17.412 1.00 73.00 94 ILE A C 1
ATOM 745 O O . ILE A 1 94 ? -3.332 4.515 -18.601 1.00 73.00 94 ILE A O 1
ATOM 749 N N . HIS A 1 95 ? -2.670 3.302 -16.836 1.00 72.94 95 HIS A N 1
ATOM 750 C CA . HIS A 1 95 ? -1.709 2.491 -17.573 1.00 72.94 95 HIS A CA 1
ATOM 751 C C . HIS A 1 95 ? -2.375 1.143 -17.872 1.00 72.94 95 HIS A C 1
ATOM 753 O O . HIS A 1 95 ? -2.769 0.426 -16.947 1.00 72.94 95 HIS A O 1
ATOM 759 N N . THR A 1 96 ? -2.535 0.822 -19.157 1.00 71.12 96 THR A N 1
ATOM 760 C CA . THR A 1 96 ? -3.159 -0.422 -19.647 1.00 71.12 96 THR A CA 1
ATOM 761 C C . THR A 1 96 ? -2.172 -1.208 -20.507 1.00 71.12 96 THR A C 1
ATOM 763 O O . THR A 1 96 ? -1.219 -0.650 -21.045 1.00 71.12 96 THR A O 1
ATOM 766 N N . LEU A 1 97 ? -2.401 -2.514 -20.669 1.00 68.50 97 LEU A N 1
ATOM 767 C CA . LEU A 1 97 ? -1.585 -3.355 -21.556 1.00 68.50 97 LEU A CA 1
ATOM 768 C C . LEU A 1 97 ? -1.810 -3.091 -23.056 1.00 68.50 97 LEU A C 1
ATOM 770 O O . LEU A 1 97 ? -1.098 -3.658 -23.882 1.00 68.50 97 LEU A O 1
ATOM 774 N N . ASP A 1 98 ? -2.785 -2.264 -23.437 1.00 70.06 98 ASP A N 1
ATOM 775 C CA . ASP A 1 98 ? -3.070 -2.002 -24.851 1.00 70.06 98 ASP A CA 1
ATOM 776 C C . ASP A 1 98 ? -1.990 -1.142 -25.520 1.00 70.06 98 ASP A C 1
ATOM 778 O O . ASP A 1 98 ? -1.707 -1.341 -26.700 1.00 70.06 98 ASP A O 1
ATOM 782 N N . GLU A 1 99 ? -1.300 -0.280 -24.767 1.00 67.38 99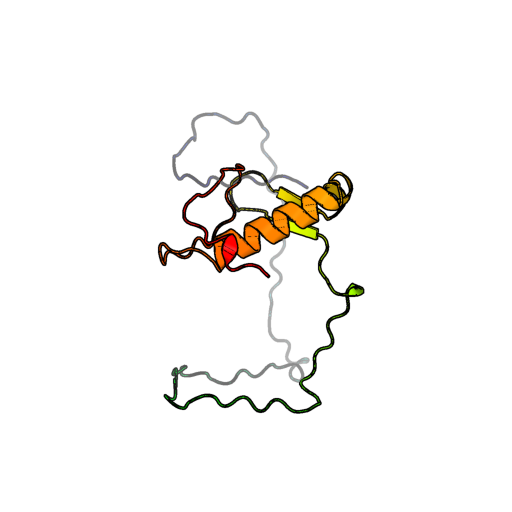 GLU A N 1
ATOM 783 C CA . GLU A 1 99 ? -0.128 0.449 -25.273 1.00 67.38 99 GLU A CA 1
ATOM 784 C C . GLU A 1 99 ? 0.989 -0.518 -25.693 1.00 67.38 99 GLU A C 1
ATOM 786 O O . GLU A 1 99 ? 1.595 -0.346 -26.748 1.00 67.38 99 GLU A O 1
ATOM 791 N N . LEU A 1 100 ? 1.195 -1.610 -24.946 1.00 65.38 100 LEU A N 1
ATOM 792 C CA . LEU A 1 100 ? 2.190 -2.640 -25.270 1.00 65.38 100 LEU A CA 1
ATOM 793 C C . LEU A 1 100 ? 1.904 -3.364 -26.593 1.00 65.38 100 LEU A C 1
ATOM 795 O O . LEU A 1 100 ? 2.848 -3.802 -27.242 1.00 65.38 100 LEU A O 1
ATOM 799 N N . LYS A 1 101 ? 0.639 -3.455 -27.032 1.00 69.62 101 LYS A N 1
ATOM 800 C CA . LYS A 1 101 ? 0.283 -4.038 -28.341 1.00 69.62 101 LYS A CA 1
ATOM 801 C C . LYS A 1 101 ? 0.695 -3.155 -29.518 1.00 69.62 101 LYS A C 1
ATOM 803 O O . LYS A 1 101 ? 0.799 -3.652 -30.635 1.00 69.62 101 LYS A O 1
ATOM 808 N N . SER A 1 102 ? 0.881 -1.855 -29.286 1.00 79.06 102 SER A N 1
ATOM 809 C CA . SER A 1 102 ? 1.323 -0.917 -30.322 1.00 79.06 102 SER A CA 1
ATOM 810 C C . SER A 1 102 ? 2.830 -1.001 -30.592 1.00 79.06 102 SER A C 1
ATOM 812 O O . SER A 1 102 ? 3.280 -0.615 -31.671 1.00 79.06 102 SER A O 1
ATOM 814 N N . HIS A 1 103 ? 3.595 -1.559 -29.649 1.00 77.75 103 HIS A N 1
ATOM 815 C CA . HIS A 1 103 ? 5.037 -1.737 -29.763 1.00 77.75 103 HIS A CA 1
ATOM 816 C C . HIS A 1 103 ? 5.397 -3.064 -30.426 1.00 77.75 103 HIS A C 1
ATOM 818 O O . HIS A 1 103 ? 4.722 -4.085 -30.277 1.00 77.75 103 HIS A O 1
ATOM 824 N N . ARG A 1 104 ? 6.509 -3.063 -31.161 1.00 84.69 104 ARG A N 1
ATOM 825 C CA . ARG A 1 104 ? 6.999 -4.266 -31.837 1.00 84.69 104 ARG A CA 1
ATOM 826 C C . ARG A 1 104 ? 7.666 -5.197 -30.818 1.00 84.69 104 ARG A C 1
ATOM 828 O O . ARG A 1 104 ? 8.404 -4.733 -29.957 1.00 84.69 104 ARG A O 1
ATOM 835 N N . GLU A 1 105 ? 7.507 -6.515 -30.940 1.00 84.06 105 GLU A N 1
ATOM 836 C CA . GLU A 1 105 ? 8.116 -7.472 -29.992 1.00 84.06 105 GLU A CA 1
ATOM 837 C C . GLU A 1 105 ? 9.638 -7.293 -29.838 1.00 84.06 105 GLU A C 1
ATOM 839 O O . GLU A 1 105 ? 10.172 -7.379 -28.733 1.00 84.06 105 GLU A O 1
ATOM 844 N N . GLN A 1 106 ? 10.343 -6.979 -30.930 1.00 87.06 106 GLN A N 1
ATOM 845 C CA . GLN A 1 106 ? 11.785 -6.714 -30.904 1.00 87.06 106 GLN A CA 1
ATOM 846 C C . GLN A 1 106 ? 12.138 -5.447 -30.114 1.00 87.06 106 GLN A C 1
ATOM 848 O O . GLN A 1 106 ? 13.197 -5.393 -29.496 1.00 87.06 106 GLN A O 1
ATOM 853 N N . GLU A 1 107 ? 11.260 -4.445 -30.112 1.00 84.00 107 GLU A N 1
ATOM 854 C CA . GLU A 1 107 ? 11.426 -3.226 -29.320 1.00 84.00 107 GLU A CA 1
ATOM 855 C C . GLU A 1 107 ? 11.309 -3.549 -27.828 1.00 84.00 107 GLU A C 1
ATOM 857 O O . GLU A 1 107 ? 12.173 -3.167 -27.042 1.00 84.00 107 GLU A O 1
ATOM 862 N N . VAL A 1 108 ? 10.309 -4.349 -27.443 1.00 84.50 108 VAL A N 1
ATOM 863 C CA . VAL A 1 108 ? 10.134 -4.811 -26.057 1.00 84.50 108 VAL A CA 1
ATOM 864 C C . VAL A 1 108 ? 11.338 -5.635 -25.597 1.00 84.50 108 VAL A C 1
ATOM 866 O O . VAL A 1 108 ? 11.882 -5.380 -24.522 1.00 84.50 108 VAL A O 1
ATOM 869 N N . ALA A 1 109 ? 11.793 -6.588 -26.418 1.00 85.94 109 ALA A N 1
ATOM 870 C CA . ALA A 1 109 ? 12.967 -7.406 -26.121 1.00 85.94 109 ALA A CA 1
ATOM 871 C C . ALA A 1 109 ? 14.231 -6.549 -25.943 1.00 85.94 109 ALA A C 1
ATOM 873 O O . ALA A 1 109 ? 14.975 -6.733 -24.978 1.00 85.94 109 ALA A O 1
ATOM 874 N N . PHE A 1 110 ? 14.441 -5.571 -26.828 1.00 85.81 110 PHE A N 1
ATOM 875 C CA . PHE A 1 110 ? 15.561 -4.638 -26.744 1.00 85.81 110 PHE A CA 1
ATOM 876 C C . PHE A 1 110 ? 15.505 -3.775 -25.476 1.00 85.81 110 PHE A C 1
ATOM 878 O O . PHE A 1 110 ? 16.503 -3.665 -24.763 1.00 85.81 110 PHE A O 1
ATOM 885 N N . LEU A 1 111 ? 14.345 -3.194 -25.154 1.00 83.75 111 LEU A N 1
ATOM 886 C CA . LEU A 1 111 ? 14.177 -2.343 -23.973 1.00 83.75 111 LEU A CA 1
ATOM 887 C C . LEU A 1 111 ? 14.335 -3.122 -22.664 1.00 83.75 111 LEU A C 1
ATOM 889 O O . LEU A 1 111 ? 14.918 -2.602 -21.712 1.00 83.75 111 LEU A O 1
ATOM 893 N N . LEU A 1 112 ? 13.865 -4.372 -22.612 1.00 84.94 112 LEU A N 1
ATOM 894 C CA . LEU A 1 112 ? 14.091 -5.257 -21.470 1.00 84.94 112 LEU A CA 1
ATOM 895 C C . LEU A 1 112 ? 15.576 -5.588 -21.307 1.00 84.94 112 LEU A C 1
ATOM 897 O O . LEU A 1 112 ? 16.106 -5.426 -20.208 1.00 84.94 112 LEU A O 1
ATOM 901 N N . ALA A 1 113 ? 16.259 -5.987 -22.385 1.00 86.12 113 ALA A N 1
ATOM 902 C CA . ALA A 1 113 ? 17.692 -6.267 -22.351 1.00 86.12 113 ALA A CA 1
ATOM 903 C C . ALA A 1 113 ? 18.483 -5.036 -21.880 1.00 86.12 113 ALA A C 1
ATOM 905 O O . ALA A 1 113 ? 19.254 -5.125 -20.923 1.00 86.12 113 ALA A O 1
ATOM 906 N N . LYS A 1 114 ? 18.201 -3.861 -22.456 1.00 83.31 114 LYS A N 1
ATOM 907 C CA . LYS A 1 114 ? 18.783 -2.579 -22.040 1.00 83.31 114 LYS A CA 1
ATOM 908 C C . LYS A 1 114 ? 18.570 -2.308 -20.548 1.00 83.31 114 LYS A C 1
ATOM 910 O O . LYS A 1 114 ? 19.534 -2.018 -19.844 1.00 83.31 114 LYS A O 1
ATOM 915 N N . LEU A 1 115 ? 17.339 -2.451 -20.050 1.00 83.06 115 LEU A N 1
ATOM 916 C CA . LEU A 1 115 ? 17.018 -2.232 -18.637 1.00 83.06 115 LEU A CA 1
ATOM 917 C C . LEU A 1 115 ? 17.79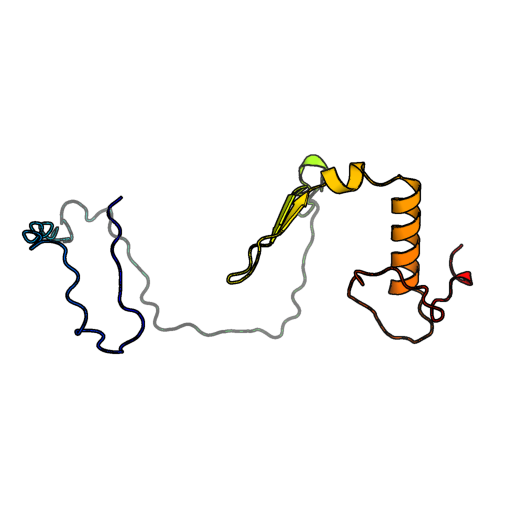9 -3.183 -17.722 1.00 83.06 115 LEU A C 1
ATOM 919 O O . LEU A 1 115 ? 18.286 -2.765 -16.672 1.00 83.06 115 LEU A O 1
ATOM 923 N N . THR A 1 116 ? 17.921 -4.461 -18.098 1.00 84.44 116 THR A N 1
ATOM 924 C CA . THR A 1 116 ? 18.714 -5.418 -17.313 1.00 84.44 116 THR A CA 1
ATOM 925 C C . THR A 1 116 ? 20.190 -5.032 -17.273 1.00 84.44 116 THR A C 1
ATOM 927 O O . THR A 1 116 ? 20.792 -5.056 -16.199 1.00 84.44 116 THR A O 1
ATOM 930 N N . LEU A 1 117 ? 20.741 -4.591 -18.406 1.00 82.31 117 LEU A N 1
ATOM 931 C CA . LEU A 1 117 ? 22.109 -4.102 -18.529 1.00 82.31 117 LEU A CA 1
ATOM 932 C C . LEU A 1 117 ? 22.344 -2.902 -17.599 1.00 82.31 117 LEU A C 1
ATOM 934 O O . LEU A 1 117 ? 23.189 -2.941 -16.708 1.00 82.31 117 LEU A O 1
ATOM 938 N N . GLU A 1 118 ? 21.534 -1.856 -17.760 1.00 80.62 118 GLU A N 1
ATOM 939 C CA . GLU A 1 118 ? 21.674 -0.585 -17.047 1.00 80.62 118 GLU A CA 1
ATOM 940 C C . GLU A 1 118 ? 21.427 -0.709 -15.545 1.00 80.62 118 GLU A C 1
ATOM 942 O O . GLU A 1 118 ? 21.932 0.109 -14.783 1.00 80.62 118 GLU A O 1
ATOM 947 N N . LYS A 1 119 ? 20.655 -1.705 -15.099 1.00 78.56 119 LYS A N 1
ATOM 948 C CA . LYS A 1 119 ? 20.345 -1.897 -13.679 1.00 78.56 119 LYS A CA 1
ATOM 949 C C . LYS A 1 119 ? 21.363 -2.772 -12.950 1.00 78.56 119 LYS A C 1
ATOM 951 O O . LYS A 1 119 ? 21.625 -2.525 -11.774 1.00 78.56 119 LYS A O 1
ATOM 956 N N . TYR A 1 120 ? 21.894 -3.802 -13.610 1.00 79.38 120 TYR A N 1
ATOM 957 C CA . TYR A 1 120 ? 22.686 -4.846 -12.947 1.00 79.38 120 TYR A CA 1
ATOM 958 C C . TYR A 1 120 ? 24.155 -4.896 -13.372 1.00 79.38 120 TYR A C 1
ATOM 960 O O . TYR A 1 120 ? 24.971 -5.406 -12.611 1.00 79.38 120 TYR A O 1
ATOM 968 N N . PHE A 1 121 ? 24.508 -4.354 -14.539 1.00 77.75 121 PHE A N 1
ATOM 969 C CA . PHE A 1 121 ? 25.834 -4.514 -15.146 1.00 77.75 121 PHE A CA 1
ATOM 970 C C . PHE A 1 121 ? 26.593 -3.190 -15.281 1.00 77.75 121 PHE A C 1
ATOM 972 O O . PHE A 1 121 ? 27.427 -3.028 -16.168 1.00 77.75 121 PHE A O 1
ATOM 979 N N . ARG A 1 122 ? 26.319 -2.215 -14.411 1.00 76.38 122 ARG A N 1
ATOM 980 C CA . ARG A 1 122 ? 27.075 -0.958 -14.394 1.00 76.38 122 ARG A CA 1
ATOM 981 C C . ARG A 1 122 ? 28.433 -1.138 -13.725 1.00 76.38 122 ARG A C 1
ATOM 983 O O . ARG A 1 122 ? 28.540 -1.786 -12.687 1.00 76.38 122 ARG A O 1
ATOM 990 N N . TRP A 1 123 ? 29.456 -0.514 -14.297 1.00 75.25 123 TRP A N 1
ATOM 991 C CA . TRP A 1 123 ? 30.805 -0.471 -13.728 1.00 75.25 123 TRP A CA 1
ATOM 992 C C . TRP A 1 123 ? 30.956 0.607 -12.644 1.00 75.25 123 TRP A C 1
ATOM 994 O O . TRP A 1 123 ? 31.739 0.443 -11.712 1.00 75.25 123 TRP A O 1
ATOM 1004 N N . ASP A 1 124 ? 30.180 1.688 -12.735 1.00 76.06 124 ASP A N 1
ATOM 1005 C CA . ASP A 1 124 ? 30.245 2.855 -11.842 1.00 76.06 124 ASP A CA 1
ATOM 1006 C C . ASP A 1 124 ? 29.778 2.585 -10.393 1.00 76.06 124 ASP A C 1
ATOM 1008 O O . ASP A 1 124 ? 29.875 3.462 -9.534 1.00 76.06 124 ASP A O 1
ATOM 1012 N N . GLY A 1 125 ? 29.267 1.381 -10.105 1.00 67.19 125 GLY A N 1
ATOM 1013 C CA . GLY A 1 125 ? 28.766 0.980 -8.788 1.00 67.19 125 GLY A CA 1
ATOM 1014 C C . GLY A 1 125 ? 27.487 1.705 -8.349 1.00 67.19 125 GLY A C 1
ATOM 1015 O O . GLY A 1 125 ? 27.020 1.495 -7.227 1.00 67.19 125 GLY A O 1
ATOM 1016 N N . ASN A 1 126 ? 26.901 2.545 -9.207 1.00 72.38 126 ASN A N 1
ATOM 1017 C CA . ASN A 1 126 ? 25.747 3.365 -8.872 1.00 72.38 126 ASN A CA 1
ATOM 1018 C C . ASN A 1 126 ? 24.447 2.655 -9.270 1.00 72.38 126 ASN A C 1
ATOM 1020 O O . ASN A 1 126 ? 24.250 2.290 -10.421 1.00 72.38 126 ASN A O 1
ATOM 1024 N N . GLN A 1 127 ? 23.513 2.466 -8.338 1.00 65.31 127 GLN A N 1
ATOM 1025 C CA . GLN A 1 127 ? 22.231 1.838 -8.665 1.00 65.31 127 GLN A CA 1
ATOM 1026 C C . GLN A 1 127 ? 21.221 2.872 -9.169 1.00 65.31 127 GLN A C 1
ATOM 1028 O O . GLN A 1 127 ? 20.529 3.508 -8.373 1.00 65.31 127 GLN A O 1
ATOM 1033 N N . LYS A 1 128 ? 21.053 2.978 -10.493 1.00 66.06 128 LYS A N 1
ATOM 1034 C CA . LYS A 1 128 ? 19.895 3.677 -11.071 1.00 66.06 128 LYS A CA 1
ATOM 1035 C C . LYS A 1 128 ? 18.635 2.835 -10.840 1.00 66.06 128 LYS A C 1
ATOM 1037 O O . LYS A 1 128 ? 18.452 1.774 -11.431 1.00 66.06 128 LYS A O 1
ATOM 1042 N N . ARG A 1 129 ? 17.782 3.286 -9.916 1.00 57.50 129 ARG A N 1
ATOM 1043 C CA . ARG A 1 129 ? 16.525 2.602 -9.552 1.00 57.50 129 ARG A CA 1
ATOM 1044 C C . ARG A 1 129 ? 15.327 3.039 -10.396 1.00 57.50 129 ARG A C 1
ATOM 1046 O O . ARG A 1 129 ? 14.320 2.336 -10.404 1.00 57.50 129 ARG A O 1
ATOM 1053 N N . GLU A 1 130 ? 15.436 4.166 -11.090 1.00 60.19 130 GLU A N 1
ATOM 1054 C CA . GLU A 1 130 ? 14.327 4.810 -11.794 1.00 60.19 130 GLU A CA 1
ATOM 1055 C C . GLU A 1 130 ? 14.403 4.586 -13.308 1.00 60.19 130 GLU A C 1
ATOM 1057 O O . GLU A 1 130 ? 15.487 4.529 -13.888 1.00 60.19 130 GLU A O 1
ATOM 1062 N N . LYS A 1 131 ? 13.233 4.452 -13.947 1.00 57.75 131 LYS A N 1
ATOM 1063 C CA . LYS A 1 131 ? 13.113 4.428 -15.408 1.00 57.75 131 LYS A CA 1
ATOM 1064 C C . LYS A 1 131 ? 13.249 5.855 -15.929 1.00 57.75 131 LYS A C 1
ATOM 1066 O O . LYS A 1 131 ? 12.394 6.689 -15.646 1.00 57.75 131 LYS A O 1
ATOM 1071 N N . THR A 1 132 ? 14.285 6.122 -16.711 1.00 60.97 132 THR A N 1
ATOM 1072 C CA . THR A 1 132 ? 14.403 7.378 -17.454 1.00 60.97 132 THR A CA 1
ATOM 1073 C C . THR A 1 132 ? 13.395 7.386 -18.604 1.00 60.97 132 THR A C 1
ATOM 1075 O O . THR A 1 132 ? 13.311 6.416 -19.356 1.00 60.97 132 THR A O 1
ATOM 1078 N N . THR A 1 133 ? 12.630 8.471 -18.741 1.00 55.31 133 THR A N 1
ATOM 1079 C CA . THR A 1 133 ? 11.612 8.633 -19.797 1.00 55.31 133 THR A CA 1
ATOM 1080 C C . THR A 1 133 ? 12.227 8.721 -21.197 1.00 55.31 133 THR A C 1
ATOM 1082 O O . THR A 1 133 ? 11.595 8.330 -22.172 1.00 55.31 133 THR A O 1
ATOM 1085 N N . GLU A 1 134 ? 13.467 9.202 -21.304 1.00 65.75 134 GLU A N 1
ATOM 1086 C CA . GLU A 1 134 ? 14.167 9.376 -22.577 1.00 65.75 134 GLU A CA 1
ATOM 1087 C C . GLU A 1 134 ? 15.249 8.313 -22.789 1.00 65.75 134 GLU A C 1
ATOM 1089 O O . GLU A 1 134 ? 16.004 7.947 -21.881 1.00 65.75 134 GLU A O 1
ATOM 1094 N N . HIS A 1 135 ? 15.341 7.818 -24.024 1.00 62.78 135 HIS A N 1
ATOM 1095 C CA . HIS A 1 135 ? 16.356 6.850 -24.414 1.00 62.78 135 HIS A CA 1
ATOM 1096 C C . HIS A 1 135 ? 17.710 7.531 -24.602 1.00 62.78 135 HIS A C 1
ATOM 1098 O O . HIS A 1 135 ? 17.978 8.140 -25.633 1.00 62.78 135 HIS A O 1
ATOM 1104 N N . ILE A 1 136 ? 18.595 7.351 -23.625 1.00 68.25 136 ILE A N 1
ATOM 1105 C CA . ILE A 1 136 ? 19.997 7.766 -23.716 1.00 68.25 136 ILE A CA 1
ATOM 1106 C C . ILE A 1 136 ? 20.873 6.510 -23.712 1.00 68.25 136 ILE A C 1
ATOM 1108 O O . ILE A 1 136 ? 20.535 5.520 -23.058 1.00 68.25 136 ILE A O 1
ATOM 1112 N N . PHE A 1 137 ? 21.945 6.511 -24.502 1.00 66.19 137 PHE A N 1
ATOM 1113 C CA . PHE A 1 137 ? 22.968 5.468 -24.459 1.00 66.19 137 PHE A CA 1
ATOM 1114 C C . PHE A 1 137 ? 23.897 5.730 -23.268 1.00 66.19 137 PHE A C 1
ATOM 1116 O O . PHE A 1 137 ? 24.483 6.807 -23.175 1.00 66.19 137 PHE A O 1
ATOM 1123 N N . ASP A 1 138 ? 24.007 4.764 -22.358 1.00 69.38 138 ASP A N 1
ATOM 1124 C CA . ASP A 1 138 ? 24.826 4.867 -21.150 1.00 69.38 138 ASP A CA 1
ATOM 1125 C C . ASP A 1 138 ? 26.130 4.075 -21.339 1.00 69.38 138 ASP A C 1
ATOM 1127 O O . ASP A 1 138 ? 26.113 2.851 -21.477 1.00 69.38 138 ASP A O 1
ATOM 1131 N N . ALA A 1 139 ? 27.260 4.784 -21.399 1.00 70.12 139 ALA A N 1
ATOM 1132 C CA . ALA A 1 139 ? 28.576 4.195 -21.651 1.00 70.12 139 ALA A CA 1
ATOM 1133 C C . ALA A 1 139 ? 29.166 3.477 -20.423 1.00 70.12 139 ALA A C 1
ATOM 1135 O O . ALA A 1 139 ? 30.107 2.700 -20.569 1.00 70.12 139 ALA A O 1
ATOM 1136 N N . ASP A 1 140 ? 28.599 3.692 -19.232 1.00 74.81 140 ASP A N 1
ATOM 1137 C CA . ASP A 1 140 ? 29.103 3.129 -17.973 1.00 74.81 140 ASP A CA 1
ATOM 1138 C C . ASP A 1 140 ? 28.603 1.696 -17.714 1.00 74.81 140 ASP A C 1
ATOM 1140 O O . ASP A 1 140 ? 28.770 1.141 -16.620 1.00 74.81 140 ASP A O 1
ATOM 1144 N N . VAL A 1 141 ? 27.976 1.078 -18.719 1.00 76.38 141 VAL A N 1
ATOM 1145 C CA . VAL A 1 141 ? 27.427 -0.273 -18.637 1.00 76.38 141 VAL A CA 1
ATOM 1146 C C . VAL A 1 141 ? 28.351 -1.288 -19.306 1.00 76.38 141 VAL A C 1
ATOM 1148 O O . VAL A 1 141 ? 28.758 -1.139 -20.457 1.00 76.38 141 VAL A O 1
ATOM 1151 N N . GLN A 1 142 ? 28.645 -2.373 -18.592 1.00 76.06 142 GLN A N 1
ATOM 1152 C CA . GLN A 1 142 ? 29.479 -3.477 -19.055 1.00 76.06 142 GLN A CA 1
ATOM 1153 C C . GLN A 1 142 ? 28.695 -4.404 -19.986 1.00 76.06 142 GLN A C 1
ATOM 1155 O O . GLN A 1 142 ? 28.341 -5.528 -19.628 1.00 76.06 142 GLN A O 1
ATOM 1160 N N . ALA A 1 143 ? 28.428 -3.936 -21.205 1.00 71.56 143 ALA A N 1
ATOM 1161 C CA . ALA A 1 143 ? 27.655 -4.699 -22.182 1.00 71.56 143 ALA A CA 1
ATOM 1162 C C . ALA A 1 143 ? 28.274 -6.070 -22.519 1.00 71.56 143 ALA A C 1
ATOM 1164 O O . ALA A 1 143 ? 27.563 -7.008 -22.860 1.00 71.56 143 ALA A O 1
ATOM 1165 N N . TRP A 1 144 ? 29.595 -6.196 -22.367 1.00 72.44 144 TRP A N 1
ATOM 1166 C CA . TRP A 1 144 ? 30.376 -7.408 -22.629 1.00 72.44 144 TRP A CA 1
ATOM 1167 C C . TRP A 1 144 ? 30.258 -8.501 -21.555 1.00 72.44 144 TRP A C 1
ATOM 1169 O O . TRP A 1 144 ? 30.821 -9.576 -21.739 1.00 72.44 144 TRP A O 1
ATOM 1179 N N . LEU A 1 145 ? 29.591 -8.240 -20.423 1.00 67.38 145 LEU A N 1
ATOM 1180 C CA . LEU A 1 145 ? 29.340 -9.257 -19.389 1.00 67.38 145 LEU A CA 1
ATOM 1181 C C . LEU A 1 145 ? 28.033 -10.031 -19.636 1.00 67.38 145 LEU A C 1
ATOM 1183 O O . LEU A 1 145 ? 27.728 -10.980 -18.915 1.00 67.38 145 LEU A O 1
ATOM 1187 N N . PHE A 1 146 ? 27.258 -9.615 -20.640 1.00 58.56 146 PHE A N 1
ATOM 1188 C CA . PHE A 1 146 ? 26.062 -10.316 -21.080 1.00 58.56 146 PHE A CA 1
ATOM 1189 C C . PHE A 1 146 ? 26.468 -11.508 -21.975 1.00 58.56 146 PHE A C 1
ATOM 1191 O O . PHE A 1 146 ? 27.292 -11.307 -22.870 1.00 58.56 146 PHE A O 1
ATOM 1198 N N . PRO A 1 147 ? 25.963 -12.729 -21.716 1.00 58.22 147 PRO A N 1
ATOM 1199 C CA . PRO A 1 147 ? 26.312 -13.931 -22.479 1.00 58.22 147 PRO A CA 1
ATOM 1200 C C . PRO A 1 147 ? 25.798 -13.914 -23.924 1.00 58.22 147 PRO A C 1
ATOM 1202 O O . PRO A 1 147 ? 24.763 -13.257 -24.188 1.00 58.22 147 PRO A O 1
#

Radius of gyration: 30.94 Å; chains: 1; bounding box: 68×69×62 Å

pLDDT: mean 72.68, std 10.95, range [49.81, 91.94]

Secondary structure (DSSP, 8-state):
-PPPP---S----TTS------PPPPPPPPP------GGGGGG--PPP-----------PPP-----GGG-----TTSS--EEEE--SSS--EEEETHHHHHS-HHHHHHHHHHHHHHHH-BSS-----S--SS----TTB-GGG--